Protein AF-A0A5N4EED5-F1 (afdb_monomer)

InterPro domains:
  IPR036915 Cyclin-like superfamily [SSF47954] (11-81)

Radius of gyration: 16.8 Å; Cα contacts (8 Å, |Δi|>4): 31; chains: 1; bounding box: 43×28×40 Å

Foldseek 3Di:
DVVPDPCVVPVDDPDVVVVVVVLVVVLVVVLVVCVVVVPAPSPGPVRDDSVRVVVVLVVVLVVLLVVQCPDPVRDDPVVNVVVNSVSD

Nearest PDB structures (foldseek):
  1jkw-assembly1_A-2  TM=9.863E-01  e=1.201E-06  Homo sapiens

pLDDT: mean 79.4, std 8.78, range [43.22, 89.12]

Sequence (88 aa):
MYHNSSQKRHWTFGSEEQLARLRADANRKFRCKVVANGKVLPNDPVFLEPNEEMTLCKYYEKRLLEFCSVFRPAMPRSVVVSCHSDGV

Secondary structure (DSS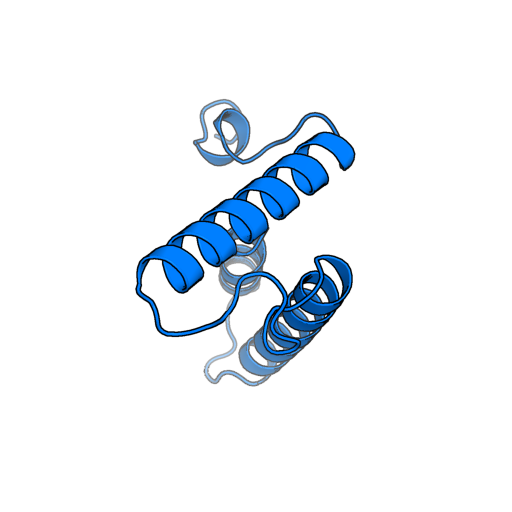P, 8-state):
-GGGSHHHHHS--S-HHHHHHHHHHHHHHHHHHHHHTTSS-TT-TTSPPHHHHHHHHHHHHHHHHHHHHH-SSPPPHHHHHHHHHTT-

Organism: Camelus dromedarius (NCBI:txid9838)

Mean predicted aligned error: 8.51 Å

Structure (mmCIF, N/CA/C/O backbone):
data_AF-A0A5N4EED5-F1
#
_entry.id   AF-A0A5N4EED5-F1
#
loop_
_atom_site.group_PDB
_atom_site.id
_atom_site.type_symbol
_atom_site.label_atom_id
_atom_site.label_alt_id
_atom_site.label_comp_id
_atom_site.label_asym_id
_atom_site.label_entity_id
_atom_site.label_seq_id
_atom_site.pdbx_PDB_ins_code
_atom_site.Cartn_x
_atom_site.Cartn_y
_atom_site.Cartn_z
_atom_site.occupancy
_atom_site.B_iso_or_equiv
_atom_site.auth_seq_id
_atom_site.auth_comp_id
_atom_site.auth_asym_id
_atom_site.auth_atom_id
_atom_site.pdbx_PDB_model_num
ATOM 1 N N . MET A 1 1 ? 16.910 14.895 -9.145 1.00 71.00 1 MET A N 1
ATOM 2 C CA . MET A 1 1 ? 17.590 13.825 -8.372 1.00 71.00 1 MET A CA 1
ATOM 3 C C . MET A 1 1 ? 16.834 13.546 -7.076 1.00 71.00 1 MET A C 1
ATOM 5 O O . MET A 1 1 ? 16.227 14.467 -6.539 1.00 71.00 1 MET A O 1
ATOM 9 N N . TYR A 1 2 ? 16.907 12.311 -6.561 1.00 75.38 2 TYR A N 1
ATOM 10 C CA . TYR A 1 2 ? 16.158 11.830 -5.384 1.00 75.38 2 TYR A CA 1
ATOM 11 C C . TYR A 1 2 ? 16.230 12.752 -4.154 1.00 75.38 2 TYR A C 1
ATOM 13 O O . TYR A 1 2 ? 15.226 12.955 -3.477 1.00 75.38 2 TYR A O 1
ATOM 21 N N . HIS A 1 3 ? 17.379 13.390 -3.906 1.00 82.06 3 HIS A N 1
ATOM 22 C CA . HIS A 1 3 ? 17.577 14.289 -2.763 1.00 82.06 3 HIS A CA 1
ATOM 23 C C . HIS A 1 3 ? 16.6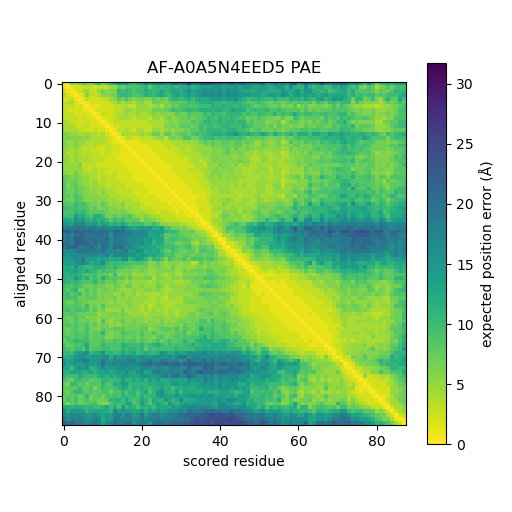32 15.507 -2.735 1.00 82.06 3 HIS A C 1
ATOM 25 O O . HIS A 1 3 ? 16.382 16.039 -1.657 1.00 82.06 3 HIS A O 1
ATOM 31 N N . ASN A 1 4 ? 16.082 15.903 -3.887 1.00 86.44 4 ASN A N 1
ATOM 32 C CA . ASN A 1 4 ? 15.086 16.970 -4.035 1.00 86.44 4 ASN A CA 1
ATOM 33 C C . ASN A 1 4 ? 13.708 16.444 -4.481 1.00 86.44 4 ASN A C 1
ATOM 35 O O . ASN A 1 4 ? 12.845 17.229 -4.860 1.00 86.44 4 ASN A 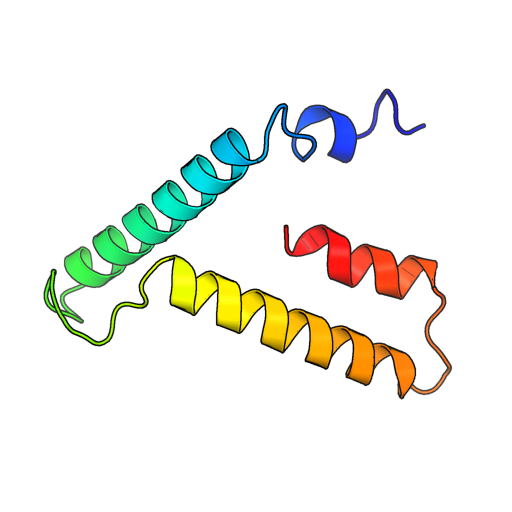O 1
ATOM 39 N N . SER A 1 5 ? 13.500 15.124 -4.466 1.00 87.50 5 SER A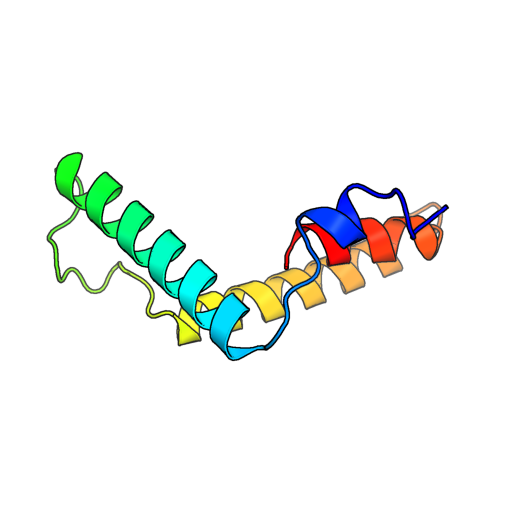 N 1
ATOM 40 C CA . SER A 1 5 ? 12.241 14.512 -4.898 1.00 87.50 5 SER A CA 1
ATOM 41 C C . SER A 1 5 ? 11.129 14.663 -3.857 1.00 87.50 5 SER A C 1
ATOM 43 O O . SER A 1 5 ? 11.381 14.731 -2.650 1.00 87.50 5 SER A O 1
ATOM 45 N N . SER A 1 6 ? 9.882 14.653 -4.330 1.00 85.19 6 SER A N 1
ATOM 46 C CA . SER A 1 6 ? 8.694 14.542 -3.480 1.00 85.19 6 SER A CA 1
ATOM 47 C C . SER A 1 6 ? 8.680 13.232 -2.688 1.00 85.19 6 SER A C 1
ATOM 49 O O . SER A 1 6 ? 8.242 13.245 -1.540 1.00 85.19 6 SER A O 1
ATOM 51 N N . GLN A 1 7 ? 9.218 12.146 -3.256 1.00 83.25 7 GLN A N 1
ATOM 52 C CA . GLN A 1 7 ? 9.340 10.843 -2.602 1.00 83.25 7 GLN A CA 1
ATOM 53 C C . GLN A 1 7 ? 10.169 10.930 -1.315 1.00 83.25 7 GLN A C 1
ATOM 55 O O . GLN A 1 7 ? 9.698 10.527 -0.256 1.00 83.25 7 GLN A O 1
ATOM 60 N N . LYS A 1 8 ? 11.360 11.543 -1.371 1.00 83.62 8 LYS A N 1
ATOM 61 C CA . LYS A 1 8 ? 12.201 11.728 -0.177 1.00 83.62 8 LYS A CA 1
ATOM 62 C C . LYS A 1 8 ? 11.533 12.620 0.875 1.00 83.62 8 LYS A C 1
ATOM 64 O O . LYS A 1 8 ? 11.701 12.394 2.066 1.00 83.62 8 LYS A O 1
ATOM 69 N N . ARG A 1 9 ? 10.824 13.666 0.438 1.00 83.44 9 ARG A N 1
ATOM 70 C CA . ARG A 1 9 ? 10.246 14.677 1.339 1.00 83.44 9 ARG A CA 1
ATOM 71 C C . ARG A 1 9 ? 8.968 14.221 2.043 1.00 83.44 9 ARG A C 1
ATOM 73 O O . ARG A 1 9 ? 8.756 14.632 3.175 1.00 83.44 9 ARG A O 1
ATOM 80 N N . HIS A 1 10 ? 8.128 13.422 1.384 1.00 84.12 10 HIS A N 1
ATOM 81 C CA . HIS A 1 10 ? 6.776 13.122 1.879 1.00 84.12 10 HIS A CA 1
ATOM 82 C C . HIS A 1 10 ? 6.457 11.626 1.984 1.00 84.12 10 HIS A C 1
ATOM 84 O O . HIS A 1 10 ? 5.548 11.267 2.721 1.00 84.12 10 HIS A O 1
ATOM 90 N N . TRP A 1 11 ? 7.201 10.766 1.282 1.00 82.81 11 TRP A N 1
ATOM 91 C CA . TRP A 1 11 ? 6.926 9.325 1.168 1.00 82.81 11 TRP A CA 1
ATOM 92 C C . TRP A 1 11 ? 8.094 8.461 1.663 1.00 82.81 11 TRP A C 1
ATOM 94 O O . TRP A 1 11 ? 8.201 7.285 1.336 1.00 82.81 11 TRP A O 1
ATOM 104 N N . THR A 1 12 ? 9.014 9.056 2.424 1.00 85.25 12 THR A N 1
ATOM 105 C CA . THR A 1 12 ? 10.101 8.346 3.104 1.00 85.25 12 THR A CA 1
ATOM 106 C C . THR A 1 12 ? 9.932 8.559 4.595 1.00 85.25 12 THR A C 1
ATOM 108 O O . THR A 1 12 ? 10.035 9.685 5.082 1.00 85.25 12 THR A O 1
ATOM 111 N N . PHE A 1 13 ? 9.643 7.479 5.310 1.00 85.75 13 PHE A N 1
ATOM 112 C CA . PHE A 1 13 ? 9.316 7.511 6.731 1.00 85.75 13 PHE A CA 1
ATOM 113 C C . PHE A 1 13 ? 10.506 7.044 7.564 1.00 85.75 13 PHE A C 1
ATOM 115 O O . PHE A 1 13 ? 11.338 6.268 7.095 1.00 85.75 13 PHE A O 1
ATOM 122 N N . GLY A 1 14 ? 10.602 7.543 8.796 1.00 84.69 14 GLY A N 1
ATOM 123 C CA . GLY A 1 14 ? 11.727 7.246 9.683 1.00 84.69 14 GLY A CA 1
ATOM 124 C C . GLY A 1 14 ? 11.682 5.840 10.280 1.00 84.69 14 GLY A C 1
ATOM 125 O O . GLY A 1 14 ? 12.724 5.323 10.673 1.00 84.69 14 GLY A O 1
ATOM 126 N N . SER A 1 15 ? 10.498 5.223 10.353 1.00 89.00 15 SER A N 1
ATOM 127 C CA . SER A 1 15 ? 10.321 3.870 10.881 1.00 89.00 15 SER A CA 1
ATOM 128 C C . SER A 1 15 ? 9.027 3.209 10.396 1.00 89.00 15 SER A C 1
ATOM 130 O O . SER A 1 15 ? 8.106 3.877 9.912 1.00 89.00 15 SER A O 1
ATOM 132 N N . GLU A 1 16 ? 8.942 1.888 10.554 1.00 85.12 16 GLU A N 1
ATOM 133 C CA . GLU A 1 16 ? 7.738 1.119 10.226 1.00 85.12 16 GLU A CA 1
ATOM 134 C C . GLU A 1 16 ? 6.573 1.461 11.171 1.00 85.12 16 GLU A C 1
ATOM 136 O O . GLU A 1 16 ? 5.420 1.512 10.746 1.00 85.12 16 GLU A O 1
ATOM 141 N N . GLU A 1 17 ? 6.853 1.815 12.428 1.00 87.12 17 GLU A N 1
ATOM 142 C CA . GLU A 1 17 ? 5.834 2.248 13.390 1.00 87.12 17 GLU A CA 1
ATOM 143 C C . GLU A 1 17 ? 5.184 3.571 12.976 1.00 87.12 17 GLU A C 1
ATOM 145 O O . GLU A 1 17 ? 3.984 3.760 13.187 1.00 87.12 17 GLU A O 1
ATOM 150 N N . GLN A 1 18 ? 5.945 4.496 12.377 1.00 87.19 18 GLN A N 1
ATOM 151 C CA . GLN A 1 18 ? 5.381 5.727 11.819 1.00 87.19 18 GLN A CA 1
ATOM 152 C C . GLN A 1 18 ? 4.373 5.399 10.710 1.00 87.19 18 GLN A C 1
ATOM 154 O O . GLN A 1 18 ? 3.279 5.968 10.678 1.00 87.19 18 GLN A O 1
ATOM 159 N N . LEU A 1 19 ? 4.713 4.446 9.844 1.00 85.62 19 LEU A N 1
ATOM 160 C CA . LEU A 1 19 ? 3.850 3.992 8.759 1.00 85.62 19 LEU A CA 1
ATOM 161 C C . LEU A 1 19 ? 2.601 3.272 9.295 1.00 85.62 19 LEU A C 1
ATOM 163 O O . LEU A 1 19 ? 1.485 3.546 8.853 1.00 85.62 19 LEU A O 1
ATOM 167 N N . ALA A 1 20 ? 2.761 2.417 10.308 1.00 83.50 20 ALA A N 1
ATOM 168 C CA . ALA A 1 20 ? 1.655 1.739 10.980 1.00 83.50 20 ALA A CA 1
ATOM 169 C C . ALA A 1 20 ? 0.670 2.735 11.617 1.00 83.50 20 ALA A C 1
ATOM 171 O O . ALA A 1 20 ? -0.544 2.572 11.489 1.00 83.50 20 ALA A O 1
ATOM 172 N N . ARG A 1 21 ? 1.173 3.812 12.240 1.00 87.81 21 ARG A N 1
ATOM 173 C CA . ARG A 1 21 ? 0.332 4.891 12.790 1.00 87.81 21 ARG A CA 1
ATOM 174 C C . ARG A 1 21 ? -0.462 5.611 11.706 1.00 87.81 21 ARG A C 1
ATOM 176 O O . ARG A 1 21 ? -1.647 5.859 11.907 1.00 87.81 21 ARG A O 1
ATOM 183 N N . LEU A 1 22 ? 0.163 5.932 10.571 1.00 87.44 22 LEU A N 1
ATOM 184 C CA . LEU A 1 22 ? -0.519 6.578 9.443 1.00 87.44 22 LEU A CA 1
ATOM 185 C C . LEU A 1 22 ? -1.630 5.689 8.868 1.00 87.44 22 LEU A C 1
ATOM 187 O O . LEU A 1 22 ? -2.729 6.175 8.608 1.00 87.44 22 LEU A O 1
ATOM 191 N N . ARG A 1 23 ? -1.378 4.381 8.744 1.00 85.38 23 ARG A N 1
ATOM 192 C CA . ARG A 1 23 ? -2.374 3.399 8.285 1.00 85.38 23 ARG A CA 1
ATOM 193 C C . ARG A 1 23 ? -3.548 3.276 9.254 1.00 85.38 23 ARG A C 1
ATOM 195 O O . ARG A 1 23 ? -4.697 3.395 8.837 1.00 85.38 23 ARG A O 1
ATOM 202 N N . ALA A 1 24 ? -3.271 3.138 10.550 1.00 84.81 24 ALA A N 1
ATOM 203 C CA . ALA A 1 24 ? -4.313 3.101 11.576 1.00 84.81 24 ALA A CA 1
ATOM 204 C C . ALA A 1 24 ? -5.134 4.405 11.617 1.00 84.81 24 ALA A C 1
ATOM 206 O O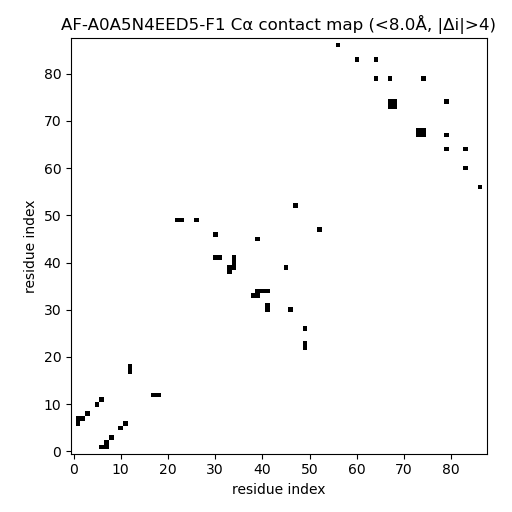 . ALA A 1 24 ? -6.349 4.379 11.809 1.00 84.81 24 ALA A O 1
ATOM 207 N N . ASP A 1 25 ? -4.491 5.557 11.404 1.00 88.06 25 ASP A N 1
ATOM 208 C CA . ASP A 1 25 ? -5.165 6.853 11.316 1.00 88.06 25 ASP A CA 1
ATOM 209 C C . ASP A 1 25 ? -6.091 6.954 10.097 1.00 88.06 25 ASP A C 1
ATOM 211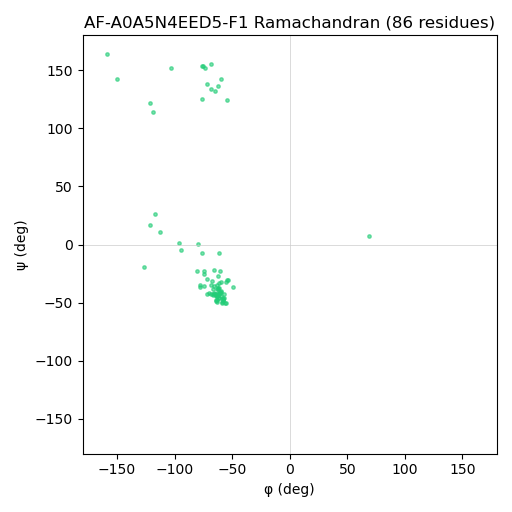 O O . ASP A 1 25 ? -7.222 7.432 10.222 1.00 88.06 25 ASP A O 1
ATOM 215 N N . ALA A 1 26 ? -5.646 6.460 8.939 1.00 86.00 26 ALA A N 1
ATOM 216 C CA . ALA A 1 26 ? -6.449 6.399 7.723 1.00 86.00 26 ALA A CA 1
ATOM 217 C C . ALA A 1 26 ? -7.673 5.483 7.886 1.00 86.00 26 ALA A C 1
ATOM 219 O O . ALA A 1 26 ? -8.791 5.918 7.595 1.00 86.00 26 ALA A O 1
ATOM 220 N N . ASN A 1 27 ? -7.490 4.272 8.429 1.00 84.12 27 ASN A N 1
ATOM 221 C CA . ASN A 1 27 ? -8.589 3.354 8.744 1.00 84.12 27 ASN A CA 1
ATOM 222 C C . ASN A 1 27 ? -9.588 4.011 9.712 1.00 84.12 27 ASN A C 1
ATOM 224 O O . ASN A 1 27 ? -10.785 4.065 9.427 1.00 84.12 27 ASN A O 1
ATOM 228 N N . ARG A 1 28 ? -9.105 4.632 10.799 1.00 85.50 28 ARG A N 1
ATOM 229 C CA . ARG A 1 28 ? -9.964 5.342 11.760 1.00 85.50 28 ARG A CA 1
ATOM 230 C C . ARG A 1 28 ? -10.773 6.453 11.091 1.00 85.50 28 ARG A C 1
ATOM 232 O O . ARG A 1 28 ? -11.979 6.543 11.304 1.00 85.50 28 ARG A O 1
ATOM 239 N N . LYS A 1 29 ? -10.139 7.283 10.255 1.00 88.12 29 LYS A N 1
ATOM 240 C CA . LYS A 1 29 ? -10.820 8.348 9.497 1.00 88.12 29 LYS A CA 1
ATOM 241 C C . LYS A 1 29 ? -11.893 7.789 8.564 1.00 88.12 29 LYS A C 1
ATOM 243 O O . LYS A 1 29 ? -12.980 8.362 8.489 1.00 88.12 29 LYS A O 1
ATOM 248 N N . PHE A 1 30 ? -11.613 6.678 7.882 1.00 85.00 30 PHE A N 1
ATOM 249 C CA . PHE A 1 30 ? -12.589 6.008 7.028 1.00 85.00 30 PHE A CA 1
ATOM 250 C C . PHE A 1 30 ? -13.779 5.486 7.839 1.00 85.00 30 PHE A C 1
ATOM 252 O O . PHE A 1 30 ? -14.918 5.824 7.515 1.00 85.00 30 PHE A O 1
ATOM 259 N N . ARG A 1 31 ? -13.530 4.767 8.942 1.00 81.94 31 ARG A N 1
ATOM 260 C CA . ARG A 1 31 ? -14.576 4.282 9.859 1.00 81.94 31 ARG A CA 1
ATOM 261 C C . ARG A 1 31 ? -15.448 5.432 10.358 1.00 81.94 31 ARG A C 1
ATOM 263 O O . ARG A 1 31 ? -16.663 5.386 10.192 1.00 81.94 31 ARG A O 1
ATOM 270 N N . CYS A 1 32 ? -14.845 6.511 10.862 1.00 84.12 32 CYS A N 1
ATOM 271 C CA . CYS A 1 32 ? -15.578 7.704 11.294 1.00 84.12 32 CYS A CA 1
ATOM 272 C C . CYS A 1 32 ? -16.440 8.301 10.171 1.00 84.12 32 CYS A C 1
ATOM 274 O O . CYS A 1 32 ? -17.591 8.653 10.414 1.00 84.12 32 CYS A O 1
ATOM 276 N N . LYS A 1 33 ? -15.918 8.388 8.940 1.00 86.25 33 LYS A N 1
ATOM 277 C CA . LYS A 1 33 ? -16.658 8.912 7.782 1.00 86.25 33 LYS A CA 1
ATOM 278 C C . LYS A 1 33 ? -17.851 8.029 7.408 1.00 86.25 33 LYS A C 1
ATOM 280 O O . LYS A 1 33 ? -18.915 8.552 7.092 1.00 86.25 33 LYS A O 1
ATOM 285 N N . VAL A 1 34 ? -17.684 6.708 7.422 1.00 82.56 34 VAL A N 1
ATOM 286 C CA . VAL A 1 34 ? -18.748 5.755 7.070 1.00 82.56 34 VAL A CA 1
ATOM 287 C C . VAL A 1 34 ? -19.840 5.727 8.141 1.00 82.56 34 VAL A C 1
ATOM 289 O O . VAL A 1 34 ? -21.020 5.770 7.793 1.00 82.56 34 VAL A O 1
ATOM 292 N N . VAL A 1 35 ? -19.455 5.745 9.421 1.00 81.94 35 VAL A N 1
ATOM 293 C CA . VAL A 1 35 ? -20.382 5.852 10.561 1.00 81.94 35 VAL A CA 1
ATOM 294 C C . VAL A 1 35 ? -21.156 7.168 10.512 1.00 81.94 35 VAL A C 1
ATOM 296 O O . VAL A 1 35 ? -22.377 7.165 10.637 1.00 81.94 35 VAL A O 1
ATOM 299 N N . ALA A 1 36 ? -20.477 8.292 10.261 1.00 79.94 36 ALA A N 1
ATOM 3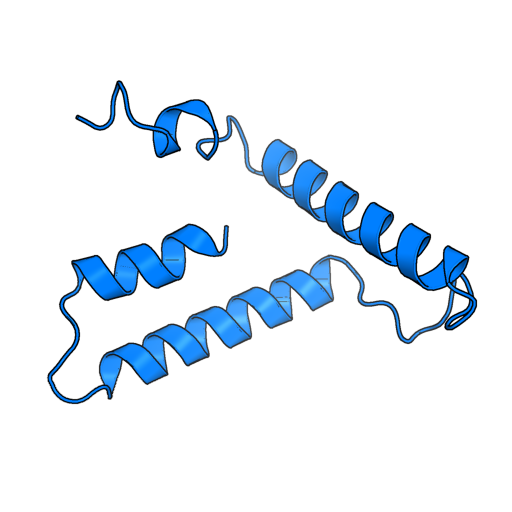00 C CA . ALA A 1 36 ? -21.122 9.601 10.137 1.00 79.94 36 ALA A CA 1
ATOM 301 C C . ALA A 1 36 ? -22.116 9.668 8.964 1.00 79.94 36 ALA A C 1
ATOM 303 O O . ALA A 1 36 ? -23.083 10.421 9.018 1.00 79.94 36 ALA A O 1
ATOM 304 N N . ASN A 1 37 ? -21.907 8.861 7.920 1.00 78.75 37 ASN A N 1
ATOM 305 C CA . ASN A 1 37 ? -22.821 8.748 6.785 1.00 78.75 37 ASN A CA 1
ATOM 306 C C . ASN A 1 37 ? -24.044 7.851 7.078 1.00 78.75 37 ASN A C 1
ATOM 308 O O . ASN A 1 37 ? -24.855 7.620 6.185 1.00 78.75 37 ASN A O 1
ATOM 312 N N . GLY A 1 38 ? -24.153 7.292 8.290 1.00 70.62 38 GLY A N 1
ATOM 313 C CA . GLY A 1 38 ? -25.302 6.507 8.755 1.00 70.62 38 GLY A CA 1
ATOM 314 C C . GLY A 1 38 ? -25.490 5.153 8.068 1.00 70.62 38 GLY A C 1
ATOM 315 O O . GLY A 1 38 ? -26.506 4.501 8.280 1.00 70.62 38 GLY A O 1
ATOM 316 N N . LYS A 1 39 ? -24.535 4.721 7.234 1.00 66.06 39 LYS A N 1
ATOM 317 C CA . LYS A 1 39 ? -24.647 3.473 6.462 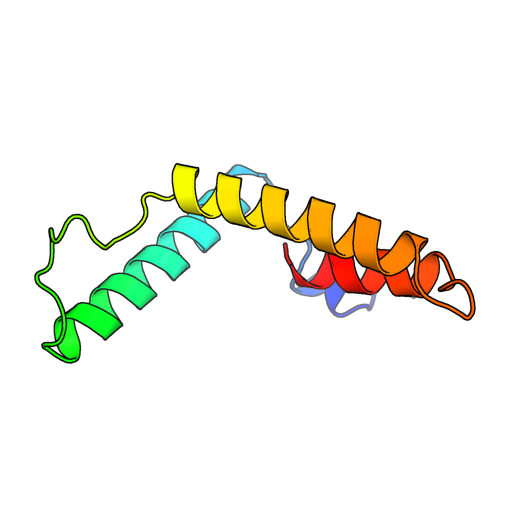1.00 66.06 39 LYS A CA 1
ATOM 318 C C . LYS A 1 39 ? -24.307 2.225 7.278 1.00 66.06 39 LYS A C 1
ATOM 320 O O . LYS A 1 39 ? -24.701 1.138 6.877 1.00 66.06 39 LYS A O 1
ATOM 325 N N . VAL A 1 40 ? -23.535 2.376 8.358 1.00 70.94 40 VAL A N 1
ATOM 326 C CA . VAL A 1 40 ? -22.924 1.270 9.111 1.00 70.94 40 VAL A CA 1
ATOM 327 C C . VAL A 1 40 ? -22.769 1.670 10.586 1.00 70.94 40 VAL A C 1
ATOM 329 O O . VAL A 1 40 ? -22.449 2.826 10.880 1.00 70.94 40 VAL A O 1
ATOM 332 N N . LEU A 1 41 ? -22.986 0.734 11.516 1.00 73.94 41 LEU A N 1
ATOM 333 C CA . LEU A 1 41 ? -22.799 0.956 12.958 1.00 73.94 41 LEU A CA 1
ATOM 334 C C . LEU A 1 41 ? -21.302 1.004 13.341 1.00 73.94 41 LEU A C 1
ATOM 336 O O . LEU A 1 41 ? -20.496 0.343 12.699 1.00 73.94 41 LEU A O 1
ATOM 340 N N . PRO A 1 42 ? -20.893 1.715 14.413 1.00 64.25 42 PRO A N 1
ATOM 341 C CA . PRO A 1 42 ? -19.476 1.897 14.782 1.00 64.25 42 PRO A CA 1
ATOM 342 C C . PRO A 1 42 ? -18.645 0.612 14.957 1.00 64.25 42 PRO A C 1
ATOM 344 O O . PRO A 1 42 ? -17.441 0.610 14.686 1.00 64.25 42 PRO A O 1
ATOM 347 N N . ASN A 1 43 ? -19.299 -0.472 15.378 1.00 68.56 43 ASN A N 1
ATOM 348 C CA . ASN A 1 43 ? -18.705 -1.790 15.626 1.00 68.56 43 ASN A CA 1
ATOM 349 C C . ASN A 1 43 ? -19.280 -2.863 14.694 1.00 68.56 43 ASN A C 1
ATOM 351 O O . ASN A 1 43 ? -19.353 -4.033 15.061 1.00 68.56 43 ASN A O 1
ATOM 355 N N . ASP A 1 44 ? -19.758 -2.458 13.522 1.00 74.00 44 ASP A N 1
ATOM 356 C CA . ASP A 1 44 ? -20.238 -3.408 12.532 1.00 74.00 44 ASP A CA 1
ATOM 357 C C . ASP A 1 44 ? -19.071 -4.290 12.045 1.00 74.00 44 ASP A C 1
ATOM 359 O O . ASP A 1 44 ? -18.010 -3.748 11.704 1.00 74.00 44 ASP A O 1
ATOM 363 N N . PRO A 1 45 ? -19.237 -5.625 11.997 1.00 73.44 45 PRO A N 1
ATOM 364 C CA . PRO A 1 45 ? -18.215 -6.548 11.501 1.00 73.44 45 PRO A CA 1
ATOM 365 C C . PRO A 1 45 ? -17.836 -6.326 10.027 1.00 73.44 45 PRO A C 1
ATOM 367 O O . PRO A 1 45 ? -16.893 -6.942 9.545 1.00 73.44 45 PRO A O 1
ATOM 370 N N . VAL A 1 46 ? -18.543 -5.457 9.295 1.00 75.50 46 VAL A N 1
ATOM 371 C CA . VAL A 1 46 ? -18.158 -5.026 7.941 1.00 75.50 46 VAL A CA 1
ATOM 372 C C . VAL A 1 46 ? -16.850 -4.219 7.925 1.00 75.50 46 VAL A C 1
ATOM 374 O O . VAL A 1 46 ? -16.198 -4.134 6.882 1.00 75.50 46 VAL A O 1
ATOM 377 N N . PHE A 1 47 ? -16.441 -3.612 9.045 1.00 76.12 47 PHE A N 1
ATOM 378 C CA . PHE A 1 47 ? -15.164 -2.904 9.101 1.00 76.12 47 PHE A CA 1
ATOM 379 C C . PHE A 1 47 ? -13.988 -3.868 9.205 1.00 76.12 47 PHE A C 1
ATOM 381 O O . PHE A 1 47 ? -13.906 -4.660 10.135 1.00 76.12 47 PHE A O 1
ATOM 388 N N . LEU A 1 48 ? -13.049 -3.720 8.274 1.00 77.81 48 LEU A N 1
ATOM 389 C CA . LEU A 1 48 ? -11.805 -4.470 8.281 1.00 77.81 48 LEU A CA 1
ATOM 390 C C . LEU A 1 48 ? -10.886 -3.987 9.401 1.00 77.81 48 LEU A C 1
ATOM 392 O O . LEU A 1 48 ? -10.709 -2.779 9.620 1.00 77.81 48 LEU A O 1
ATOM 396 N N . GLU A 1 49 ? -10.258 -4.949 10.062 1.00 78.56 49 GLU A N 1
ATOM 397 C CA . GLU A 1 49 ? -9.180 -4.677 10.997 1.00 78.56 49 GLU A CA 1
ATOM 398 C C . GLU A 1 49 ? -7.886 -4.326 10.238 1.00 78.56 49 GLU A C 1
ATOM 400 O O . GLU A 1 49 ? -7.673 -4.792 9.113 1.00 78.56 49 GLU A O 1
ATOM 405 N N . PRO A 1 50 ? -6.960 -3.553 10.838 1.00 76.69 50 PRO A N 1
ATOM 406 C CA . PRO A 1 50 ? -5.729 -3.119 10.163 1.00 76.69 50 PRO A CA 1
ATOM 407 C C . PRO A 1 50 ? -4.904 -4.268 9.554 1.00 76.69 50 PRO A C 1
ATOM 409 O O . PRO A 1 50 ? -4.236 -4.106 8.531 1.00 76.69 50 PRO A O 1
ATOM 412 N N . ASN A 1 51 ? -4.967 -5.452 10.166 1.00 78.56 51 ASN A N 1
ATOM 413 C CA . ASN A 1 51 ? -4.263 -6.651 9.711 1.00 78.56 51 ASN A CA 1
ATOM 414 C C . ASN A 1 51 ? -4.922 -7.268 8.464 1.00 78.56 51 ASN A C 1
ATOM 416 O O . ASN A 1 51 ? -4.234 -7.784 7.579 1.00 78.56 51 ASN A O 1
ATOM 420 N N . GLU A 1 52 ? -6.251 -7.208 8.388 1.00 82.38 52 GLU A N 1
ATOM 421 C CA . GLU A 1 52 ? -7.027 -7.680 7.241 1.00 82.38 52 GLU A CA 1
ATOM 422 C C . GLU A 1 52 ? -6.831 -6.738 6.053 1.00 82.38 52 GLU A C 1
ATOM 424 O O . GLU A 1 52 ? -6.557 -7.200 4.946 1.00 82.38 52 GLU A O 1
ATOM 429 N N . GLU A 1 53 ? -6.840 -5.422 6.294 1.00 81.88 53 GLU A N 1
ATOM 430 C CA . GLU A 1 53 ? -6.489 -4.424 5.278 1.00 81.88 53 GLU A CA 1
ATOM 431 C C . GLU A 1 53 ? -5.079 -4.655 4.730 1.00 81.88 53 GLU A C 1
ATOM 433 O O . GLU A 1 53 ? -4.888 -4.703 3.517 1.00 81.88 53 GLU A O 1
ATOM 438 N N . MET A 1 54 ? -4.093 -4.888 5.604 1.00 81.06 54 MET A N 1
ATOM 439 C CA . MET A 1 54 ? -2.723 -5.202 5.187 1.00 81.06 54 MET A CA 1
ATOM 440 C C . MET A 1 54 ? -2.652 -6.469 4.328 1.00 81.06 54 MET A C 1
ATOM 442 O O . MET A 1 54 ? -1.903 -6.530 3.350 1.00 81.06 54 MET A O 1
ATOM 446 N N . THR A 1 55 ? -3.427 -7.491 4.690 1.00 85.81 55 THR A N 1
ATOM 447 C CA . THR A 1 55 ? -3.498 -8.748 3.939 1.00 85.81 55 THR A CA 1
ATOM 448 C C . THR A 1 55 ? -4.084 -8.519 2.550 1.00 85.81 55 THR A C 1
ATOM 450 O O . THR A 1 55 ? -3.536 -9.019 1.566 1.00 85.81 55 THR A O 1
ATOM 453 N N . LEU A 1 56 ? -5.143 -7.712 2.447 1.00 85.31 56 LEU A N 1
ATOM 454 C CA . LEU A 1 56 ? -5.727 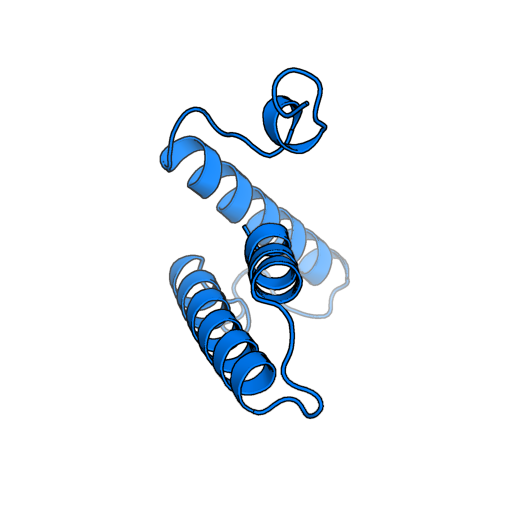-7.318 1.168 1.00 85.31 56 LEU A CA 1
ATOM 455 C C . LEU A 1 56 ? -4.754 -6.488 0.330 1.00 85.31 56 LEU A C 1
ATOM 457 O O . LEU A 1 56 ? -4.601 -6.784 -0.852 1.00 85.31 56 LEU A O 1
ATOM 461 N N . CYS A 1 57 ? -4.052 -5.517 0.920 1.00 83.81 57 CYS A N 1
ATOM 462 C CA . CYS A 1 57 ? -3.041 -4.729 0.214 1.00 83.81 57 CYS A CA 1
ATOM 463 C C . CYS A 1 57 ? -1.973 -5.634 -0.407 1.00 83.81 57 CYS A C 1
ATOM 465 O O . CYS A 1 57 ? -1.747 -5.562 -1.611 1.00 83.81 57 CYS A O 1
ATOM 467 N N . LYS A 1 58 ? -1.398 -6.562 0.370 1.00 85.75 58 LYS A N 1
ATOM 468 C CA . LYS A 1 58 ? -0.403 -7.530 -0.131 1.00 85.75 58 LYS A CA 1
ATOM 469 C C . LYS A 1 58 ? -0.968 -8.452 -1.212 1.00 85.75 58 LYS A C 1
ATOM 471 O O . LYS A 1 58 ? -0.279 -8.790 -2.174 1.00 85.75 58 LYS A O 1
ATOM 476 N N . TYR A 1 59 ? -2.222 -8.878 -1.065 1.00 89.12 59 TYR A N 1
ATOM 477 C CA . TYR A 1 59 ? -2.889 -9.706 -2.067 1.00 89.12 59 TYR A CA 1
ATOM 478 C C . TYR A 1 59 ? -3.071 -8.956 -3.393 1.00 89.12 59 TYR A C 1
ATOM 480 O O . TYR A 1 59 ? -2.720 -9.482 -4.451 1.00 89.12 59 TYR A O 1
ATOM 488 N N . TYR A 1 60 ? -3.580 -7.723 -3.346 1.00 86.62 60 TYR A N 1
ATOM 489 C CA . TYR A 1 60 ? -3.767 -6.896 -4.536 1.00 86.62 60 TYR A CA 1
ATOM 490 C C . TYR A 1 60 ? -2.445 -6.460 -5.153 1.00 86.62 60 TYR A C 1
ATOM 492 O O . TYR A 1 60 ? -2.337 -6.432 -6.373 1.00 86.62 60 TYR A O 1
ATOM 500 N N . GLU A 1 61 ? -1.425 -6.206 -4.342 1.00 84.50 61 GLU A N 1
ATOM 501 C CA . GLU A 1 61 ? -0.065 -5.947 -4.801 1.00 84.50 61 GLU A CA 1
ATOM 502 C C . GLU A 1 61 ? 0.479 -7.130 -5.608 1.00 84.50 61 GLU A C 1
ATOM 504 O O . GLU A 1 61 ? 0.926 -6.963 -6.743 1.00 84.50 61 GLU A O 1
ATOM 509 N N . LYS A 1 62 ? 0.358 -8.353 -5.078 1.00 86.06 62 LYS A N 1
ATOM 510 C CA . LYS A 1 62 ? 0.758 -9.565 -5.798 1.00 86.06 62 LYS A CA 1
ATOM 511 C C . LYS A 1 62 ? -0.021 -9.726 -7.105 1.00 86.06 62 LYS A C 1
ATOM 513 O O . LYS A 1 62 ? 0.577 -10.009 -8.140 1.00 86.06 62 LYS A O 1
ATOM 518 N N . ARG A 1 63 ? -1.341 -9.510 -7.078 1.00 86.38 63 ARG A N 1
ATOM 519 C CA . ARG A 1 63 ? -2.190 -9.556 -8.281 1.00 86.38 63 ARG A CA 1
ATOM 520 C C . ARG A 1 63 ? -1.807 -8.495 -9.306 1.00 86.38 63 ARG A C 1
ATOM 522 O O . ARG A 1 63 ? -1.837 -8.780 -10.499 1.00 86.38 63 ARG A O 1
ATOM 529 N N . LEU A 1 64 ? -1.434 -7.299 -8.860 1.00 84.81 64 LEU A N 1
ATOM 530 C CA . LEU A 1 64 ? -0.979 -6.217 -9.722 1.00 84.81 64 LEU A CA 1
ATOM 531 C C . LEU A 1 64 ? 0.355 -6.574 -10.380 1.00 84.81 64 LEU A C 1
ATOM 533 O O . LEU A 1 64 ? 0.500 -6.396 -11.583 1.00 84.81 64 LEU A O 1
ATOM 537 N N . LEU A 1 65 ? 1.299 -7.150 -9.632 1.00 82.81 65 LEU A N 1
ATOM 538 C CA . LEU A 1 65 ? 2.568 -7.633 -10.184 1.00 82.81 65 LEU A CA 1
ATOM 539 C C . LEU A 1 65 ? 2.359 -8.764 -11.199 1.00 82.81 65 LEU A C 1
ATOM 541 O O . LEU A 1 65 ? 2.950 -8.737 -12.279 1.00 82.81 65 LEU A O 1
ATOM 545 N N . GLU A 1 66 ? 1.487 -9.727 -10.889 1.00 84.12 66 GLU A N 1
ATOM 546 C CA . GLU A 1 66 ? 1.082 -10.782 -11.824 1.00 84.12 66 GLU A CA 1
ATOM 547 C C . GLU A 1 66 ? 0.475 -10.176 -13.096 1.00 84.12 66 GLU A C 1
ATOM 549 O O . GLU A 1 66 ? 0.926 -10.502 -14.194 1.00 84.12 66 GLU A O 1
ATOM 554 N N . PHE A 1 67 ? -0.464 -9.232 -12.964 1.00 84.25 67 PHE A N 1
ATOM 555 C CA . PHE A 1 67 ? -1.052 -8.498 -14.087 1.00 84.25 67 PHE A CA 1
ATOM 556 C C . PHE A 1 67 ? 0.016 -7.782 -14.921 1.00 84.25 67 PHE A C 1
ATOM 558 O O . PHE A 1 67 ? 0.032 -7.893 -16.147 1.00 84.25 67 PHE A O 1
ATOM 565 N N . CYS A 1 68 ? 0.953 -7.100 -14.264 1.00 80.88 68 CYS A N 1
ATOM 566 C CA . CYS A 1 68 ? 2.028 -6.399 -14.941 1.00 80.88 68 CYS A CA 1
ATOM 567 C C . CYS A 1 68 ? 2.954 -7.346 -15.716 1.00 80.88 68 CYS A C 1
ATOM 569 O O . CYS A 1 68 ? 3.438 -6.985 -16.789 1.00 80.88 68 CYS A O 1
ATOM 571 N N . SER A 1 69 ? 3.182 -8.555 -15.194 1.00 78.50 69 SER A N 1
ATOM 572 C CA . SER A 1 69 ? 4.044 -9.567 -15.815 1.00 78.50 69 SER A CA 1
ATOM 573 C C . SER A 1 69 ? 3.440 -10.205 -17.069 1.00 78.50 69 SER A C 1
ATOM 575 O O . SER A 1 69 ? 4.177 -10.580 -17.980 1.00 78.50 69 SER A O 1
ATOM 577 N N . VAL A 1 70 ? 2.109 -10.298 -17.139 1.00 84.62 70 VAL A N 1
ATOM 578 C CA . VAL A 1 70 ? 1.390 -10.868 -18.291 1.00 84.62 70 VAL A CA 1
ATOM 579 C C . VAL A 1 70 ? 0.952 -9.807 -19.303 1.00 84.62 70 VAL A C 1
ATOM 581 O O . VAL A 1 70 ? 0.425 -10.150 -20.363 1.00 84.62 70 VAL A O 1
ATOM 584 N N . PHE A 1 71 ? 1.174 -8.524 -18.997 1.00 78.06 71 PHE A N 1
ATOM 585 C CA . PHE A 1 71 ? 0.794 -7.409 -19.857 1.00 78.06 71 PHE A CA 1
ATOM 586 C C . PHE A 1 71 ? 1.528 -7.477 -21.202 1.00 78.06 71 PHE A C 1
ATOM 588 O O . PHE A 1 71 ? 2.730 -7.751 -21.265 1.00 78.06 71 PHE A O 1
ATOM 595 N N . ARG A 1 72 ? 0.798 -7.233 -22.297 1.00 73.94 72 ARG A N 1
ATOM 596 C CA . ARG A 1 72 ? 1.351 -7.202 -23.655 1.00 73.94 72 ARG A CA 1
ATOM 597 C C . ARG A 1 72 ? 1.083 -5.838 -24.294 1.00 73.94 72 ARG A C 1
ATOM 599 O O . ARG A 1 72 ? -0.086 -5.484 -24.438 1.00 73.94 72 ARG A O 1
ATOM 606 N N . PRO A 1 73 ? 2.128 -5.104 -24.720 1.00 75.50 73 PRO A N 1
ATOM 607 C CA . PRO A 1 73 ? 3.559 -5.443 -24.660 1.00 75.50 73 PRO A CA 1
ATOM 608 C C . PRO A 1 73 ? 4.116 -5.463 -23.224 1.00 75.50 73 PRO A C 1
ATOM 610 O O . PRO A 1 73 ? 3.560 -4.819 -22.341 1.00 75.50 73 PRO A O 1
ATOM 613 N N . ALA A 1 74 ? 5.201 -6.213 -22.996 1.00 73.06 74 ALA A N 1
ATOM 614 C CA . ALA A 1 74 ? 5.784 -6.396 -21.665 1.00 73.06 74 ALA A CA 1
ATOM 615 C C . ALA A 1 74 ? 6.090 -5.046 -21.001 1.00 73.06 74 ALA A C 1
ATOM 617 O O . ALA A 1 74 ? 6.807 -4.218 -21.571 1.00 73.06 74 ALA A O 1
ATOM 618 N N . MET A 1 75 ? 5.552 -4.821 -19.798 1.00 79.06 75 MET A N 1
ATOM 619 C CA . MET A 1 75 ? 5.774 -3.557 -19.102 1.00 79.06 75 MET A CA 1
ATOM 620 C C . MET A 1 75 ? 7.238 -3.421 -18.657 1.00 79.06 75 MET A C 1
ATOM 622 O O . MET A 1 75 ? 7.797 -4.351 -18.065 1.00 79.06 75 MET A O 1
ATOM 626 N N . PRO A 1 76 ? 7.874 -2.256 -18.888 1.00 80.25 76 PRO A N 1
ATOM 627 C CA . PRO A 1 76 ? 9.205 -1.980 -18.367 1.00 80.25 76 PRO A CA 1
ATOM 628 C C . PRO A 1 76 ? 9.216 -2.057 -16.840 1.00 80.25 76 PRO A C 1
ATOM 630 O O . PRO A 1 76 ? 8.297 -1.572 -16.181 1.00 80.25 76 PRO A O 1
ATOM 633 N N . ARG A 1 77 ? 10.296 -2.592 -16.258 1.00 75.69 77 ARG A N 1
ATOM 634 C CA . ARG A 1 77 ? 10.422 -2.737 -14.795 1.00 75.69 77 ARG A CA 1
ATOM 635 C C . ARG A 1 77 ? 10.232 -1.425 -14.031 1.00 75.69 77 ARG A C 1
ATOM 637 O O . ARG A 1 77 ? 9.691 -1.451 -12.936 1.00 75.69 77 ARG A O 1
ATOM 644 N N . SER A 1 78 ? 10.620 -0.289 -14.610 1.00 78.44 78 SER A N 1
ATOM 645 C CA . SER A 1 78 ? 10.389 1.033 -14.015 1.00 78.44 78 SER A CA 1
ATOM 646 C C . SER A 1 78 ? 8.903 1.343 -13.820 1.00 78.44 78 SER A C 1
ATOM 648 O O . SER A 1 78 ? 8.534 1.852 -12.770 1.00 78.44 78 SER A O 1
ATOM 650 N N . VAL A 1 79 ? 8.055 0.984 -14.787 1.00 76.75 79 VAL A N 1
ATOM 651 C CA . VAL A 1 79 ? 6.599 1.189 -14.720 1.00 76.75 79 VAL A CA 1
ATOM 652 C C . VAL A 1 79 ? 5.988 0.293 -13.647 1.00 76.75 79 VAL A C 1
ATOM 654 O O . VAL A 1 79 ? 5.191 0.754 -12.837 1.00 76.75 79 VAL A O 1
ATOM 657 N N . VAL A 1 80 ? 6.428 -0.966 -13.580 1.00 78.00 80 VAL A N 1
ATOM 658 C CA . VAL A 1 80 ? 5.963 -1.925 -12.565 1.00 78.00 80 VAL A CA 1
ATOM 659 C C . VAL A 1 80 ? 6.328 -1.463 -11.149 1.00 78.00 80 VAL A C 1
ATOM 661 O O . VAL A 1 80 ? 5.497 -1.523 -10.246 1.00 78.00 80 VAL A O 1
ATOM 664 N N . VAL A 1 81 ? 7.548 -0.950 -10.954 1.00 74.25 81 VAL A N 1
ATOM 665 C CA . VAL A 1 81 ? 7.998 -0.416 -9.657 1.00 74.25 81 VAL A CA 1
ATOM 666 C C . VAL A 1 81 ? 7.217 0.841 -9.264 1.00 74.25 81 VAL A C 1
ATOM 668 O O . VAL A 1 81 ? 6.872 0.983 -8.092 1.00 74.25 81 VAL A O 1
ATOM 671 N N . SER A 1 82 ? 6.890 1.728 -10.211 1.00 73.44 82 SER A N 1
ATOM 672 C CA . SER A 1 82 ? 6.034 2.891 -9.938 1.00 73.44 82 SER A CA 1
ATOM 673 C C . SER A 1 82 ? 4.637 2.478 -9.468 1.00 73.44 82 SER A C 1
ATOM 675 O O . SER A 1 82 ? 4.194 2.958 -8.432 1.00 73.44 82 SER A O 1
ATOM 677 N N . CYS A 1 83 ? 3.995 1.514 -10.136 1.00 66.75 83 CYS A N 1
ATOM 678 C CA . CYS A 1 83 ? 2.684 1.002 -9.720 1.00 66.75 83 CYS A CA 1
ATOM 679 C C . CYS A 1 83 ? 2.687 0.387 -8.309 1.00 66.75 83 CYS A C 1
ATOM 681 O O . CYS A 1 83 ? 1.682 0.456 -7.608 1.00 66.75 83 CYS A O 1
ATOM 683 N N . HIS A 1 84 ? 3.804 -0.212 -7.895 1.00 63.91 84 HIS A N 1
ATOM 684 C CA . HIS A 1 84 ? 3.968 -0.766 -6.552 1.00 63.91 84 HIS A CA 1
ATOM 685 C C . HIS A 1 84 ? 4.256 0.314 -5.491 1.00 63.91 84 HIS A C 1
ATOM 687 O O . HIS A 1 84 ? 3.762 0.228 -4.370 1.00 63.91 84 HIS A O 1
ATOM 693 N N . SER A 1 85 ? 5.023 1.349 -5.844 1.00 58.94 85 SER A N 1
ATOM 694 C CA . SER A 1 85 ? 5.472 2.380 -4.895 1.00 58.94 85 SER A CA 1
ATOM 695 C C . SER A 1 85 ? 4.366 3.359 -4.486 1.00 58.94 85 SER A C 1
ATOM 697 O O . SER A 1 85 ? 4.439 3.914 -3.396 1.00 58.94 85 SER A O 1
ATOM 699 N N . ASP A 1 86 ? 3.341 3.553 -5.323 1.00 51.44 86 ASP A N 1
ATOM 700 C CA . ASP A 1 86 ? 2.195 4.431 -5.023 1.00 51.44 86 ASP A CA 1
ATOM 701 C C . ASP A 1 86 ? 1.189 3.806 -4.027 1.00 51.44 86 ASP A C 1
ATOM 703 O O . ASP A 1 86 ? 0.253 4.475 -3.587 1.00 51.44 86 ASP A O 1
ATOM 707 N N . GLY A 1 87 ? 1.362 2.527 -3.669 1.00 46.97 87 GLY A N 1
ATOM 708 C CA . GLY A 1 87 ? 0.484 1.791 -2.750 1.00 46.97 87 GLY A CA 1
ATOM 709 C C . GLY A 1 87 ? 0.945 1.734 -1.286 1.00 46.97 87 GLY A C 1
ATOM 710 O O . GLY A 1 87 ? 0.277 1.077 -0.485 1.00 46.97 87 GLY A O 1
ATOM 711 N N . VAL A 1 88 ? 2.078 2.361 -0.935 1.00 43.22 88 VAL A N 1
ATOM 712 C CA . VAL A 1 88 ? 2.716 2.273 0.398 1.00 43.22 88 VAL A CA 1
ATOM 713 C C . VAL A 1 88 ? 2.435 3.480 1.277 1.00 43.22 88 VAL A C 1
ATOM 715 O O . VAL A 1 88 ? 2.622 4.624 0.810 1.00 43.22 88 VAL A O 1
#

Solvent-accessible surface area (backbone atoms only — not comparable to full-atom values): 5404 Å² total; per-residue (Å²): 109,64,96,77,32,68,54,58,75,74,72,57,74,97,44,70,65,59,51,51,50,52,50,54,49,51,52,49,53,50,53,53,53,44,34,74,66,69,79,46,61,95,82,42,85,86,62,76,51,76,70,55,50,51,50,50,51,55,51,53,48,52,51,49,52,53,51,46,70,71,34,84,76,72,62,55,67,70,59,55,50,50,68,56,60,78,74,113